Protein AF-A0A3N8HDX4-F1 (afdb_monomer)

Secondary structure (DSSP, 8-state):
-HHHHHHHHHHHHHHHH-GGGTTTT-----S-SSSPPPHHHHHHHHHHTTTT-HHHHHHHHHHHHHHHHHHHHHHHHSPPP---HHHHHHTPPPTT-TT---GGG--SS------

Radius of gyration: 17.67 Å; Cα contacts (8 Å, |Δi|>4): 58; chains: 1; bounding box: 42×28×41 Å

Foldseek 3Di:
DVVVVVVVVLVCCCVPVNLVRCLVVCQAADQQQQAFDDLVRLLVVLLVVCPVPVVCCVVCVVVSVVVSVVSVVCSVPDDRDDDPPVVCVVDPDDPPPPSDDHRVPHDPDRPPDPD

Solvent-accessible surface area (backbone atoms only — not comparable to full-atom values): 7277 Å² total; per-residue (Å²): 110,66,69,60,51,51,55,49,50,53,51,50,39,36,75,78,66,30,51,84,73,45,44,86,78,62,68,74,45,77,77,44,71,93,43,70,70,53,65,72,58,56,51,50,54,65,56,51,80,40,64,97,34,69,67,59,46,60,74,43,40,67,59,53,50,56,50,43,53,54,51,48,48,48,54,71,71,54,79,76,78,74,76,57,68,71,54,50,67,75,61,68,76,64,95,78,51,86,53,73,80,44,45,88,73,39,60,100,59,82,84,84,70,88,128

Structure (mmCIF, N/CA/C/O backbone):
data_AF-A0A3N8HDX4-F1
#
_entry.id   AF-A0A3N8HDX4-F1
#
loop_
_atom_site.group_PDB
_atom_site.id
_atom_site.type_symbol
_atom_site.label_atom_id
_atom_site.label_alt_id
_atom_site.label_comp_id
_atom_site.label_asym_id
_atom_site.label_entity_id
_atom_site.label_seq_id
_atom_site.pdbx_PDB_ins_code
_atom_site.Cartn_x
_atom_site.Cartn_y
_atom_site.Cartn_z
_atom_site.occupancy
_atom_site.B_iso_or_equiv
_atom_site.auth_seq_id
_atom_site.auth_comp_id
_atom_site.auth_asym_id
_atom_site.auth_atom_id
_atom_site.pdbx_PDB_model_num
ATOM 1 N N . MET A 1 1 ? -6.550 2.592 -20.634 1.00 72.00 1 MET A N 1
ATOM 2 C CA . MET A 1 1 ? -7.871 3.087 -20.182 1.00 72.00 1 MET A CA 1
ATOM 3 C C . MET A 1 1 ? -8.568 2.080 -19.283 1.00 72.00 1 MET A C 1
ATOM 5 O O . MET A 1 1 ? -9.113 2.492 -18.269 1.00 72.00 1 MET A O 1
ATOM 9 N N . ASP A 1 2 ? -8.508 0.785 -19.591 1.00 88.81 2 ASP A N 1
ATOM 10 C CA . ASP A 1 2 ? -9.267 -0.223 -18.835 1.00 88.81 2 ASP A CA 1
ATOM 11 C C . ASP A 1 2 ? -8.755 -0.425 -17.409 1.00 88.81 2 ASP A C 1
ATOM 13 O O . ASP A 1 2 ? -9.557 -0.468 -16.487 1.00 88.81 2 ASP A O 1
ATOM 17 N N . GLN A 1 3 ? -7.436 -0.420 -17.179 1.00 86.69 3 GLN A N 1
ATOM 18 C CA . GLN A 1 3 ? -6.882 -0.478 -15.818 1.00 86.69 3 GLN A CA 1
ATOM 19 C C . GLN A 1 3 ? -7.359 0.690 -14.942 1.00 86.69 3 GLN A C 1
ATOM 21 O O . GLN A 1 3 ? -7.737 0.479 -13.798 1.00 86.69 3 GLN A O 1
ATOM 26 N N . LEU A 1 4 ? -7.397 1.909 -15.491 1.00 93.12 4 LEU A N 1
ATOM 27 C CA . LEU A 1 4 ? -7.885 3.082 -14.764 1.00 93.12 4 LEU A CA 1
ATOM 28 C C . LEU A 1 4 ? -9.367 2.933 -14.399 1.00 93.12 4 LEU A C 1
ATOM 30 O O . LEU A 1 4 ? -9.745 3.229 -13.270 1.00 93.12 4 LEU A O 1
ATOM 34 N N . LYS A 1 5 ? -10.192 2.443 -15.336 1.00 94.69 5 LYS A N 1
ATOM 35 C CA . LYS A 1 5 ? -11.610 2.157 -15.081 1.00 94.69 5 LYS A CA 1
ATOM 36 C C . LYS A 1 5 ? -11.779 1.092 -13.998 1.00 94.69 5 LYS A C 1
ATOM 38 O O . LYS A 1 5 ? -12.572 1.302 -13.093 1.00 94.69 5 LYS A O 1
ATOM 43 N N . HIS A 1 6 ? -11.008 0.004 -14.047 1.00 91.44 6 HIS A N 1
ATOM 44 C CA . HIS A 1 6 ? -11.041 -1.039 -13.019 1.00 91.44 6 HIS A CA 1
ATOM 45 C C . HIS A 1 6 ? -10.612 -0.512 -11.645 1.00 91.44 6 HIS A C 1
ATOM 47 O O . HIS A 1 6 ? -11.281 -0.787 -10.655 1.00 91.44 6 HIS A O 1
ATOM 53 N N . SER A 1 7 ? -9.538 0.282 -11.567 1.00 93.00 7 SER A N 1
ATOM 54 C CA . SER A 1 7 ? -9.104 0.893 -10.304 1.00 93.00 7 SER A CA 1
ATOM 55 C C . SER A 1 7 ? -10.148 1.858 -9.744 1.00 93.00 7 SER A C 1
ATOM 57 O O . SER A 1 7 ? -10.384 1.868 -8.540 1.00 93.00 7 SER A O 1
ATOM 59 N N . TRP A 1 8 ? -10.791 2.649 -10.605 1.00 95.81 8 TRP A N 1
ATOM 60 C CA . TRP A 1 8 ? -11.880 3.525 -10.185 1.00 95.81 8 TRP A CA 1
ATOM 61 C C . TRP A 1 8 ? -13.087 2.732 -9.684 1.00 95.81 8 TRP A C 1
ATOM 63 O O . TRP A 1 8 ? -13.613 3.033 -8.617 1.00 95.81 8 TRP A O 1
ATOM 73 N N . GLU A 1 9 ? -13.488 1.693 -10.414 1.00 96.56 9 GLU A N 1
ATO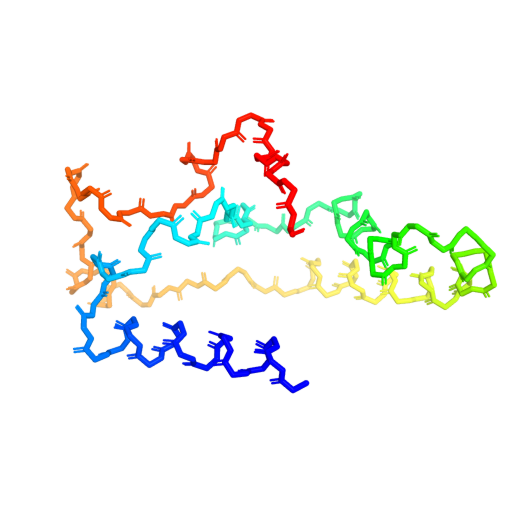M 74 C CA . GLU A 1 9 ? -14.623 0.853 -10.042 1.00 96.56 9 GLU A CA 1
ATOM 75 C C . GLU A 1 9 ? -14.377 0.114 -8.721 1.00 96.56 9 GLU A C 1
ATOM 77 O O . GLU A 1 9 ? -15.277 0.032 -7.891 1.00 96.56 9 GLU A O 1
ATOM 82 N N . PHE A 1 10 ? -13.143 -0.334 -8.467 1.00 95.81 10 PHE A N 1
ATOM 83 C CA . PHE A 1 10 ? -12.746 -0.874 -7.166 1.00 95.81 10 PHE A CA 1
ATOM 84 C C . PHE A 1 10 ? -12.976 0.143 -6.037 1.00 95.81 10 PHE A C 1
ATOM 86 O O . PHE A 1 10 ? -13.603 -0.186 -5.031 1.00 95.81 10 PHE A O 1
ATOM 93 N N . ILE A 1 11 ? -12.504 1.386 -6.204 1.00 96.56 11 ILE A N 1
ATOM 94 C CA . ILE A 1 11 ? -12.659 2.443 -5.190 1.00 96.56 11 ILE A CA 1
ATOM 95 C C . ILE A 1 11 ? -14.139 2.775 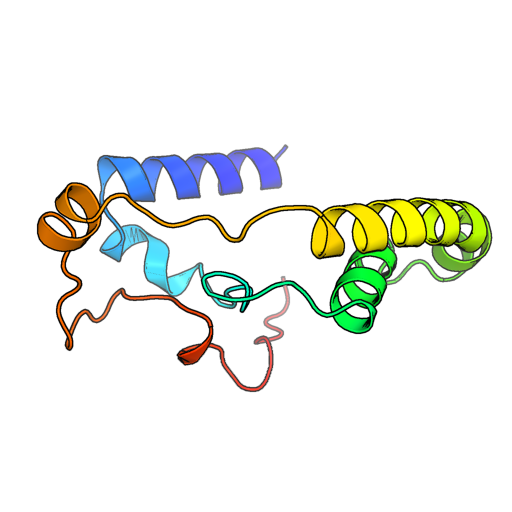-4.984 1.00 96.56 11 ILE A C 1
ATOM 97 O O . ILE A 1 11 ? -14.588 2.844 -3.842 1.00 96.56 11 ILE A O 1
ATOM 101 N N . ARG A 1 12 ? -14.905 2.951 -6.068 1.00 97.62 12 ARG A N 1
ATOM 102 C CA . ARG A 1 12 ? -16.342 3.247 -6.005 1.00 97.62 12 ARG A CA 1
ATOM 103 C C . ARG A 1 12 ? -17.086 2.165 -5.223 1.00 97.62 12 ARG A C 1
ATOM 105 O O . ARG A 1 12 ? -17.769 2.490 -4.259 1.00 97.62 12 ARG A O 1
ATOM 112 N N . ARG A 1 13 ? -16.907 0.888 -5.582 1.00 98.00 13 ARG A N 1
ATOM 113 C CA . ARG A 1 13 ? -17.547 -0.250 -4.899 1.00 98.00 13 ARG A CA 1
ATOM 114 C C . ARG A 1 13 ? -17.134 -0.340 -3.434 1.00 98.00 13 ARG A C 1
ATOM 116 O O . ARG A 1 13 ? -17.989 -0.511 -2.577 1.00 98.00 13 ARG A O 1
ATOM 123 N N . TYR A 1 14 ? -15.856 -0.135 -3.118 1.00 96.94 14 TYR A N 1
ATOM 124 C CA . TYR A 1 14 ? -15.405 -0.098 -1.727 1.00 96.94 14 TYR A CA 1
ATOM 125 C C . TYR A 1 14 ? -16.112 0.997 -0.911 1.00 96.94 14 TYR A C 1
ATOM 127 O O . TYR A 1 14 ? -16.548 0.741 0.208 1.00 96.94 14 TYR A O 1
ATOM 135 N N . MET A 1 15 ? -16.236 2.204 -1.469 1.00 97.44 15 MET A N 1
ATOM 136 C CA . MET A 1 15 ? -16.808 3.360 -0.772 1.00 97.44 15 MET A CA 1
ATOM 137 C C . MET A 1 15 ? -18.342 3.326 -0.692 1.00 97.44 15 MET A C 1
ATOM 139 O O . MET A 1 15 ? -18.898 3.763 0.311 1.00 97.44 15 MET A O 1
ATOM 143 N N . GLU A 1 16 ? -19.021 2.836 -1.733 1.00 98.12 16 GLU A N 1
ATOM 144 C CA . GLU A 1 16 ? -20.490 2.830 -1.830 1.00 98.12 16 GLU A CA 1
ATOM 145 C C . GLU A 1 16 ? -21.121 1.512 -1.349 1.00 98.12 16 GLU A C 1
ATOM 147 O O . GLU A 1 16 ? -22.183 1.530 -0.733 1.00 98.12 16 GLU A O 1
ATOM 152 N N . GLU A 1 17 ? -20.478 0.370 -1.611 1.00 97.62 17 GLU A N 1
ATOM 153 C CA . GLU A 1 17 ? -20.994 -0.981 -1.319 1.00 97.62 17 GLU A CA 1
ATOM 154 C C . GLU A 1 17 ? -20.239 -1.663 -0.157 1.00 97.62 17 GLU A C 1
ATOM 156 O O . GLU A 1 17 ? -20.662 -2.710 0.339 1.00 97.62 17 GLU A O 1
ATOM 161 N N . GLY A 1 18 ? -19.126 -1.080 0.301 1.00 95.38 18 GLY A N 1
ATOM 162 C CA . GLY A 1 18 ? -18.316 -1.589 1.408 1.00 95.38 18 GLY A CA 1
ATOM 163 C C . GLY A 1 18 ? -17.320 -2.693 1.013 1.00 95.38 18 GLY A C 1
ATOM 164 O O . GLY A 1 18 ? -17.287 -3.152 -0.134 1.00 95.38 18 GLY A O 1
ATOM 165 N N . PRO A 1 19 ? -16.498 -3.177 1.966 1.00 94.88 19 PRO A N 1
ATOM 166 C CA . PRO A 1 19 ? -15.400 -4.111 1.696 1.00 94.88 19 PRO A CA 1
ATOM 167 C C . PRO A 1 19 ? -15.871 -5.481 1.193 1.00 94.88 19 PRO A C 1
ATOM 169 O O . PRO A 1 19 ? -15.168 -6.122 0.412 1.00 94.88 19 PRO A O 1
ATOM 172 N N . ALA A 1 20 ? -17.078 -5.916 1.568 1.00 95.69 20 ALA A N 1
ATOM 173 C CA . ALA A 1 20 ? -17.657 -7.187 1.128 1.00 95.69 20 ALA A CA 1
ATOM 174 C C . ALA A 1 20 ? -17.760 -7.304 -0.405 1.00 95.69 20 ALA A C 1
ATOM 176 O O . ALA A 1 20 ? -17.710 -8.409 -0.947 1.00 95.69 20 ALA A O 1
ATOM 177 N N . SER A 1 21 ? -17.866 -6.171 -1.106 1.00 96.25 21 SER A N 1
ATOM 178 C CA . SER A 1 21 ? -17.954 -6.122 -2.565 1.00 96.25 21 SER A CA 1
ATOM 179 C C . SER A 1 21 ? -16.615 -6.411 -3.266 1.00 96.25 21 SER A C 1
ATOM 181 O O . SER A 1 21 ? -16.618 -6.955 -4.370 1.00 96.25 21 SER A O 1
ATOM 183 N N . VAL A 1 22 ? -15.477 -6.103 -2.632 1.00 94.88 22 VAL A N 1
ATOM 184 C CA . VAL A 1 22 ? -14.153 -6.068 -3.292 1.00 94.88 22 VAL A CA 1
ATOM 185 C C . VAL A 1 22 ? -13.047 -6.835 -2.563 1.00 94.88 22 VAL A C 1
ATOM 187 O O . VAL A 1 22 ? -11.945 -6.970 -3.084 1.00 94.88 22 VAL A O 1
ATOM 190 N N . TYR A 1 23 ? -13.293 -7.378 -1.367 1.00 92.12 23 TYR A N 1
ATOM 191 C CA . TYR A 1 23 ? -12.252 -8.033 -0.554 1.00 92.12 23 TYR A CA 1
ATOM 192 C C . TYR A 1 23 ? -11.543 -9.213 -1.250 1.00 92.12 23 TYR A C 1
ATOM 194 O O . TYR A 1 23 ? -10.444 -9.602 -0.846 1.00 92.12 23 TYR A O 1
ATOM 202 N N . ARG A 1 24 ? -12.164 -9.812 -2.274 1.00 89.75 24 ARG A N 1
ATOM 203 C CA . ARG A 1 24 ? -11.572 -10.885 -3.093 1.00 89.75 24 ARG A CA 1
ATOM 204 C C . ARG A 1 24 ? -10.579 -10.369 -4.129 1.00 89.75 24 ARG A C 1
ATOM 206 O O . ARG A 1 24 ? -9.700 -11.122 -4.521 1.00 89.75 24 ARG A O 1
ATOM 213 N N . ASP A 1 25 ? -10.680 -9.099 -4.504 1.00 89.94 25 ASP A N 1
ATOM 214 C CA . ASP A 1 25 ? -9.801 -8.464 -5.488 1.00 89.94 25 ASP A CA 1
ATOM 215 C C . ASP A 1 25 ? -8.466 -8.021 -4.850 1.00 89.94 25 ASP A C 1
ATOM 217 O O . ASP A 1 25 ? -7.497 -7.711 -5.544 1.00 89.94 25 ASP A O 1
ATOM 221 N N . VAL A 1 26 ? -8.387 -8.017 -3.511 1.00 90.56 26 VAL A N 1
ATOM 222 C CA . VAL A 1 26 ? -7.184 -7.672 -2.740 1.00 90.56 26 VAL A CA 1
ATOM 223 C C . VAL A 1 26 ? -6.418 -8.939 -2.363 1.00 90.56 26 VAL A C 1
ATOM 225 O O . VAL A 1 26 ? -6.656 -9.548 -1.320 1.00 90.56 26 VAL A O 1
ATOM 228 N N . TYR A 1 27 ? -5.468 -9.322 -3.215 1.00 87.81 27 TYR A N 1
ATOM 229 C CA . TYR A 1 27 ? -4.639 -10.519 -3.018 1.00 87.81 27 TYR A CA 1
ATOM 230 C C . TYR A 1 27 ? -3.406 -10.295 -2.141 1.00 87.81 27 TYR A C 1
ATOM 232 O O . TYR A 1 27 ? -2.864 -11.248 -1.583 1.00 87.81 27 TYR A O 1
ATOM 240 N N . TRP A 1 28 ? -2.915 -9.058 -2.070 1.00 89.69 28 TRP A N 1
ATOM 241 C CA . TRP A 1 28 ? -1.661 -8.740 -1.398 1.00 89.69 28 TRP A CA 1
ATOM 242 C C . TRP A 1 28 ? -1.695 -7.342 -0.787 1.00 89.69 28 TRP A C 1
ATOM 244 O O . TRP A 1 28 ? -1.914 -6.354 -1.487 1.00 89.69 28 TRP A O 1
ATOM 254 N N . CYS A 1 29 ? -1.391 -7.257 0.504 1.00 91.38 29 CYS A N 1
ATOM 255 C CA . CYS A 1 29 ? -1.233 -6.014 1.246 1.00 91.38 29 CYS A CA 1
ATOM 256 C C . CYS A 1 2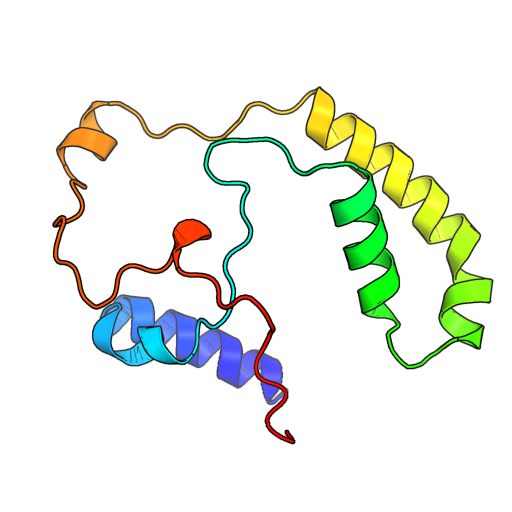9 ? 0.243 -5.778 1.582 1.00 91.38 29 CYS A C 1
ATOM 258 O O . CYS A 1 29 ? 0.953 -6.669 2.052 1.00 91.38 29 CYS A O 1
ATOM 260 N N . HIS A 1 30 ? 0.737 -4.558 1.374 1.00 89.06 30 HIS A N 1
ATOM 261 C CA . HIS A 1 30 ? 2.093 -4.222 1.797 1.00 89.06 30 HIS A CA 1
ATOM 262 C C . HIS A 1 30 ? 2.193 -4.168 3.321 1.00 89.06 30 HIS A C 1
ATOM 264 O O . HIS A 1 30 ? 1.416 -3.490 3.989 1.00 89.06 30 HIS A O 1
ATOM 270 N N . ASP A 1 31 ? 3.209 -4.830 3.865 1.00 90.44 31 ASP A N 1
ATOM 271 C CA . ASP A 1 31 ? 3.437 -4.883 5.306 1.00 90.44 31 ASP A CA 1
ATOM 272 C C . ASP A 1 31 ? 4.217 -3.659 5.813 1.00 90.44 31 ASP A C 1
ATOM 274 O O . ASP A 1 31 ? 5.416 -3.726 6.129 1.00 90.44 31 ASP A O 1
ATOM 278 N N . ILE A 1 32 ? 3.526 -2.517 5.764 1.00 92.19 32 ILE A N 1
ATOM 279 C CA . ILE A 1 32 ? 4.048 -1.177 6.065 1.00 92.19 32 ILE A CA 1
ATOM 280 C C . ILE A 1 32 ? 3.145 -0.364 7.005 1.00 92.19 32 ILE A C 1
ATOM 282 O O . ILE A 1 32 ? 3.449 0.796 7.269 1.00 92.19 32 ILE A O 1
ATOM 286 N N . ALA A 1 33 ? 2.043 -0.942 7.494 1.00 90.56 33 ALA A N 1
ATOM 287 C CA . ALA A 1 33 ? 1.103 -0.236 8.366 1.00 90.56 33 ALA A CA 1
ATOM 288 C C . ALA A 1 33 ? 1.785 0.227 9.666 1.00 90.56 33 ALA A C 1
ATOM 290 O O . ALA A 1 33 ? 1.705 1.391 10.034 1.00 90.56 33 ALA A O 1
ATOM 291 N N . GLU A 1 34 ? 2.549 -0.666 10.297 1.00 92.12 34 GLU A N 1
ATOM 292 C CA . GLU A 1 34 ? 3.180 -0.421 11.603 1.00 92.12 34 GLU A CA 1
ATOM 293 C C . GLU A 1 34 ? 4.706 -0.308 11.523 1.00 92.12 34 GLU A C 1
ATOM 295 O O . GLU A 1 34 ? 5.409 -0.242 12.532 1.00 92.12 34 GLU A O 1
ATOM 300 N N . ARG A 1 35 ? 5.267 -0.333 10.311 1.00 92.38 35 ARG A N 1
ATOM 301 C CA . ARG A 1 35 ? 6.717 -0.342 10.123 1.00 92.38 35 ARG A CA 1
ATOM 302 C C . ARG A 1 35 ? 7.140 0.238 8.790 1.00 92.38 35 ARG A C 1
ATOM 304 O O . ARG A 1 35 ? 6.409 0.248 7.809 1.00 92.38 35 ARG A O 1
ATOM 311 N N . ARG A 1 36 ? 8.400 0.655 8.737 1.00 92.94 36 ARG A N 1
ATOM 312 C CA . ARG A 1 36 ? 9.018 1.168 7.514 1.00 92.94 36 ARG A CA 1
ATOM 313 C C . ARG A 1 36 ? 9.321 0.039 6.537 1.00 92.94 36 ARG A C 1
ATOM 315 O O . ARG A 1 36 ? 9.756 -1.048 6.926 1.00 92.94 36 ARG A O 1
ATOM 322 N N . GLU A 1 37 ? 9.164 0.334 5.254 1.00 93.06 37 GLU A N 1
ATOM 323 C CA . GLU A 1 37 ? 9.590 -0.560 4.187 1.00 93.06 37 GLU A CA 1
ATOM 324 C C . GLU A 1 37 ? 11.103 -0.833 4.275 1.00 93.06 37 GLU A C 1
ATOM 326 O O . GLU A 1 37 ? 11.922 0.072 4.460 1.00 93.06 37 GLU A O 1
ATOM 331 N N . LYS A 1 38 ? 11.503 -2.098 4.106 1.00 92.38 38 LYS A N 1
ATOM 332 C CA . LYS A 1 38 ? 12.921 -2.467 4.004 1.00 92.38 38 LYS A CA 1
ATOM 333 C C . LYS A 1 38 ? 13.482 -2.004 2.659 1.00 92.38 38 LYS A C 1
ATOM 335 O O . LYS A 1 38 ? 12.886 -2.263 1.620 1.00 92.38 38 LYS A O 1
ATOM 340 N N . TYR A 1 39 ? 14.702 -1.467 2.652 1.00 92.50 39 TYR A N 1
ATOM 341 C CA . TYR A 1 39 ? 15.351 -0.973 1.428 1.00 92.50 39 TYR A CA 1
ATOM 342 C C . TYR A 1 39 ? 15.337 -1.975 0.257 1.00 92.50 39 TYR A C 1
ATOM 344 O O . TYR A 1 39 ? 14.988 -1.617 -0.863 1.00 92.50 39 TYR A O 1
ATOM 352 N N . LYS A 1 40 ? 15.648 -3.255 0.518 1.00 91.31 40 LYS A N 1
ATOM 353 C CA . LYS A 1 40 ? 15.637 -4.314 -0.512 1.00 91.31 40 LYS A CA 1
ATOM 354 C C . LYS A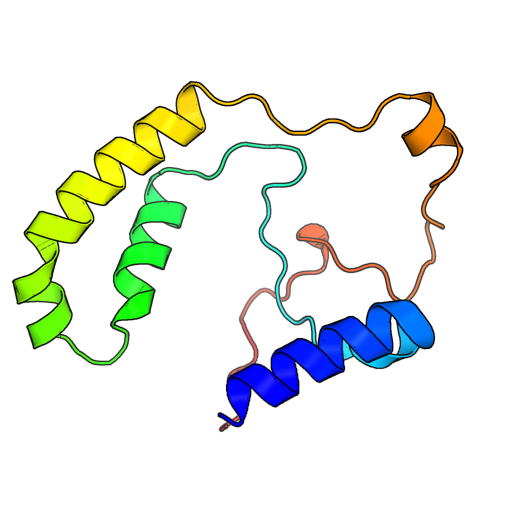 1 40 ? 14.251 -4.536 -1.129 1.00 91.31 40 LYS A C 1
ATOM 356 O O . LYS A 1 40 ? 14.159 -4.860 -2.307 1.00 91.31 40 LYS A O 1
ATOM 361 N N . VAL A 1 41 ? 13.194 -4.378 -0.333 1.00 90.06 41 VAL A N 1
ATOM 362 C CA . VAL A 1 41 ? 11.803 -4.533 -0.778 1.00 90.06 41 VAL A CA 1
ATOM 363 C C . VAL A 1 41 ? 11.436 -3.381 -1.713 1.00 90.06 41 VAL A C 1
ATOM 365 O O . VAL A 1 41 ? 11.014 -3.636 -2.837 1.00 90.06 41 VAL A O 1
ATOM 368 N N . GLY A 1 42 ? 11.725 -2.140 -1.310 1.00 89.75 42 GLY A N 1
ATOM 369 C CA . GLY A 1 42 ? 11.529 -0.964 -2.161 1.00 89.75 42 GLY A CA 1
ATOM 370 C C . GLY A 1 42 ? 12.317 -1.035 -3.4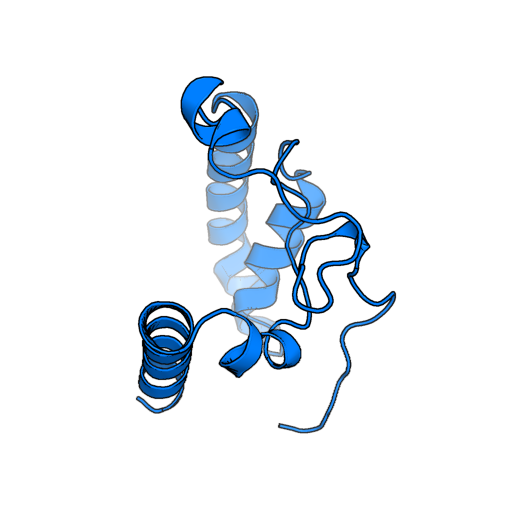66 1.00 89.75 42 GLY A C 1
ATOM 371 O O . GLY A 1 42 ? 11.771 -0.763 -4.533 1.00 89.75 42 GLY A O 1
ATOM 372 N N . LEU A 1 43 ? 13.582 -1.473 -3.401 1.00 89.94 43 LEU A N 1
ATOM 373 C CA . LEU A 1 43 ? 14.413 -1.693 -4.587 1.00 89.94 43 LEU A CA 1
ATOM 374 C C . LEU A 1 43 ? 13.762 -2.695 -5.542 1.00 89.94 43 LEU A C 1
ATOM 376 O O . LEU A 1 43 ? 13.640 -2.416 -6.730 1.00 89.94 43 LEU A O 1
ATOM 380 N N . ARG A 1 44 ? 13.277 -3.828 -5.024 1.00 88.12 44 ARG A N 1
ATOM 381 C CA . ARG A 1 44 ? 12.596 -4.836 -5.840 1.00 88.12 44 ARG A CA 1
ATOM 382 C C . ARG A 1 44 ? 11.365 -4.260 -6.548 1.00 88.12 44 ARG A C 1
ATOM 384 O O . ARG A 1 44 ? 11.199 -4.517 -7.736 1.00 88.12 44 ARG A O 1
ATOM 391 N N . TYR A 1 45 ? 10.549 -3.455 -5.864 1.00 85.81 45 TYR A N 1
ATOM 392 C CA . TYR A 1 45 ? 9.375 -2.813 -6.470 1.00 85.81 45 TYR A CA 1
ATOM 393 C C . TYR A 1 45 ? 9.728 -1.817 -7.574 1.00 85.81 45 TYR A C 1
ATOM 395 O O . TYR A 1 45 ? 9.073 -1.821 -8.611 1.00 85.81 45 TYR A O 1
ATOM 403 N N . MET A 1 46 ? 10.795 -1.030 -7.416 1.00 86.19 46 MET A N 1
ATOM 404 C CA . MET A 1 46 ? 11.237 -0.121 -8.482 1.00 86.19 46 MET A CA 1
ATOM 405 C C . MET A 1 46 ? 11.633 -0.878 -9.756 1.00 86.19 46 MET A C 1
ATOM 407 O O . MET A 1 46 ? 11.280 -0.457 -10.854 1.00 86.19 46 MET A O 1
ATOM 411 N N . PHE A 1 47 ? 12.295 -2.030 -9.623 1.00 84.06 47 PHE A N 1
ATOM 412 C CA . PHE A 1 47 ? 12.643 -2.869 -10.774 1.00 84.06 47 PHE A CA 1
ATOM 413 C C . PHE A 1 47 ? 11.447 -3.653 -11.342 1.00 84.06 47 PHE A C 1
ATOM 415 O O . PHE A 1 47 ? 11.441 -3.964 -12.537 1.00 84.06 47 PHE A O 1
ATOM 422 N N . PHE A 1 48 ? 10.420 -3.944 -10.533 1.00 83.38 48 PHE A N 1
ATOM 423 C CA . PHE A 1 48 ? 9.177 -4.566 -11.004 1.00 83.38 48 PHE A CA 1
ATOM 424 C C . PHE A 1 48 ? 8.407 -3.691 -12.000 1.00 83.38 48 PHE A C 1
ATOM 426 O O . PHE A 1 48 ? 7.744 -4.247 -12.870 1.00 83.38 48 PHE A O 1
ATOM 433 N N . SER A 1 49 ? 8.545 -2.363 -11.953 1.00 80.06 49 SER A N 1
ATOM 434 C CA . SER A 1 49 ? 7.915 -1.451 -12.925 1.00 80.06 49 SER A CA 1
ATOM 435 C C . SER A 1 49 ? 8.292 -1.742 -14.385 1.00 80.06 49 SER A C 1
ATOM 437 O O . SER A 1 49 ? 7.575 -1.339 -15.293 1.00 80.06 49 SER A O 1
ATOM 439 N N . LEU A 1 50 ? 9.407 -2.444 -14.614 1.00 84.25 50 LEU A N 1
ATOM 440 C CA . LEU A 1 50 ? 9.877 -2.882 -15.932 1.00 84.25 50 LEU A CA 1
ATOM 441 C C . LEU A 1 50 ? 9.998 -4.412 -16.014 1.00 84.25 50 LEU A C 1
ATOM 443 O O . LEU A 1 50 ? 10.859 -4.939 -16.721 1.00 84.25 50 LEU A O 1
ATOM 447 N N . ASN A 1 51 ? 9.189 -5.149 -15.247 1.00 83.44 51 ASN A N 1
ATOM 448 C CA . ASN A 1 51 ? 9.184 -6.607 -15.304 1.00 83.44 51 ASN A CA 1
ATOM 449 C C . ASN A 1 51 ? 8.936 -7.087 -16.749 1.00 83.44 51 ASN A C 1
ATOM 451 O O . ASN A 1 51 ? 8.109 -6.526 -17.464 1.00 83.44 51 ASN A O 1
ATOM 455 N N . GLY A 1 52 ? 9.708 -8.078 -17.202 1.00 86.19 52 GLY A N 1
ATOM 456 C CA . GLY A 1 52 ? 9.675 -8.552 -18.591 1.00 86.19 52 GLY A CA 1
ATOM 457 C C . GLY A 1 52 ? 10.451 -7.694 -19.603 1.00 86.19 52 GLY A C 1
ATOM 458 O O . GLY A 1 52 ? 10.534 -8.079 -20.765 1.00 86.19 52 GLY A O 1
ATOM 459 N N . GLN A 1 53 ? 11.067 -6.574 -19.193 1.00 90.88 53 GLN A N 1
ATOM 460 C CA . GLN A 1 53 ? 11.817 -5.666 -20.076 1.00 90.88 53 GLN A CA 1
ATOM 461 C C . GLN A 1 53 ? 13.289 -5.509 -19.635 1.00 90.88 53 GLN A C 1
ATOM 463 O O . GLN A 1 53 ? 13.678 -4.460 -19.112 1.00 90.88 53 GLN A O 1
ATOM 468 N N . PRO A 1 54 ? 14.153 -6.521 -19.854 1.00 88.94 54 PRO A N 1
ATOM 469 C CA . PRO A 1 54 ? 15.515 -6.542 -19.307 1.00 88.94 54 PRO A CA 1
ATOM 470 C C . PRO A 1 54 ? 16.407 -5.409 -19.835 1.00 88.94 54 PRO A C 1
ATOM 472 O O . PRO A 1 54 ? 17.185 -4.832 -19.079 1.00 88.94 54 PRO A O 1
ATOM 475 N N . ILE A 1 55 ? 16.268 -5.032 -21.112 1.00 93.38 55 ILE A N 1
ATOM 476 C CA . ILE A 1 55 ? 17.026 -3.911 -21.696 1.00 93.38 55 ILE A CA 1
ATOM 477 C C . ILE A 1 55 ? 16.618 -2.592 -21.030 1.00 93.38 55 ILE A C 1
ATOM 479 O O . ILE A 1 55 ? 17.480 -1.809 -20.635 1.00 93.38 55 ILE A O 1
ATOM 483 N N . GLY A 1 56 ? 15.313 -2.372 -20.843 1.00 90.94 56 GLY A N 1
ATOM 484 C CA . GLY A 1 56 ? 14.793 -1.196 -20.145 1.00 90.94 56 GLY A CA 1
ATOM 485 C C . GLY A 1 56 ? 15.290 -1.119 -18.701 1.00 90.94 56 GLY A C 1
ATOM 486 O O . GLY A 1 56 ? 15.724 -0.058 -18.260 1.00 90.94 56 GLY A O 1
ATOM 487 N N . GLN A 1 57 ? 15.313 -2.253 -17.991 1.00 90.31 57 GLN A N 1
ATOM 488 C CA . GLN A 1 57 ? 15.861 -2.339 -16.634 1.00 90.31 57 GLN A CA 1
ATOM 489 C C . GLN A 1 57 ? 17.342 -1.957 -16.569 1.00 90.31 57 GLN A C 1
ATOM 491 O O . GLN A 1 57 ? 17.734 -1.253 -15.642 1.00 90.31 57 GLN A O 1
ATOM 496 N N . ILE A 1 58 ? 18.160 -2.380 -17.539 1.00 91.44 58 ILE A N 1
ATOM 497 C CA . ILE A 1 58 ? 19.586 -2.023 -17.592 1.00 91.44 58 ILE A CA 1
ATOM 498 C C . ILE A 1 58 ? 19.749 -0.529 -17.883 1.00 91.44 58 ILE A C 1
ATOM 500 O O . ILE A 1 58 ? 20.432 0.165 -17.128 1.00 91.44 58 ILE A O 1
ATOM 504 N N . LEU A 1 59 ? 19.091 -0.024 -18.931 1.00 95.12 59 LEU A N 1
ATOM 505 C CA . LEU A 1 59 ? 19.197 1.376 -19.352 1.00 95.12 59 LEU A CA 1
ATOM 506 C C . LEU A 1 59 ? 18.735 2.352 -18.261 1.00 95.12 59 LEU A C 1
ATOM 508 O O . LEU A 1 59 ? 19.366 3.386 -18.055 1.00 95.12 59 LEU A O 1
ATOM 512 N N . LEU A 1 60 ? 17.665 2.016 -17.535 1.00 93.31 60 LEU A N 1
ATOM 513 C CA . LEU A 1 60 ? 17.115 2.855 -16.466 1.00 93.31 60 LEU A CA 1
ATOM 514 C C . LEU A 1 60 ? 17.684 2.539 -15.078 1.00 93.31 60 LEU A C 1
ATOM 516 O O . LEU A 1 60 ? 17.351 3.231 -14.115 1.00 93.31 60 LEU A O 1
ATOM 520 N N . SER A 1 61 ? 18.584 1.560 -14.955 1.00 91.56 61 SER A N 1
ATOM 521 C CA . SER A 1 61 ? 19.196 1.211 -13.669 1.00 91.56 61 SER A CA 1
ATOM 522 C C . SER A 1 61 ? 19.887 2.387 -12.958 1.00 91.56 61 SER A C 1
ATOM 524 O O . SER A 1 61 ? 19.713 2.484 -11.740 1.00 91.56 61 SER A O 1
ATOM 526 N N . PRO A 1 62 ? 20.574 3.339 -13.636 1.00 93.69 62 PRO A N 1
ATOM 527 C CA . PRO A 1 62 ? 21.155 4.491 -12.945 1.00 93.69 62 PRO A CA 1
ATOM 528 C C . PRO A 1 62 ? 20.078 5.420 -12.369 1.00 93.69 62 PRO A C 1
ATOM 530 O O . PRO A 1 62 ? 20.227 5.940 -11.264 1.00 93.69 62 PRO A O 1
ATOM 533 N N . VAL A 1 63 ? 18.959 5.585 -13.083 1.00 93.56 63 VAL A N 1
ATOM 534 C CA . VAL A 1 63 ? 17.816 6.392 -12.629 1.00 93.56 63 VAL A CA 1
ATOM 535 C C . VAL A 1 63 ? 17.161 5.740 -11.413 1.00 93.56 63 VAL A C 1
ATOM 537 O O . VAL A 1 63 ? 16.935 6.405 -10.402 1.00 93.56 63 VAL A O 1
ATOM 540 N N . PHE A 1 64 ? 16.914 4.428 -11.468 1.00 91.88 64 PHE A N 1
ATOM 541 C CA . PHE A 1 64 ? 16.371 3.681 -10.333 1.00 91.88 64 PHE A CA 1
ATOM 542 C C . PHE A 1 64 ? 17.304 3.672 -9.126 1.00 91.88 64 PHE A C 1
ATOM 544 O O . PHE A 1 64 ? 16.817 3.700 -7.999 1.00 91.88 64 PHE A O 1
ATOM 551 N N . PHE A 1 65 ? 18.621 3.693 -9.333 1.00 91.81 65 PHE A N 1
ATOM 552 C CA . PHE A 1 65 ? 19.582 3.826 -8.244 1.00 91.81 65 PHE A CA 1
ATOM 553 C C . PHE A 1 65 ? 19.481 5.192 -7.549 1.00 91.81 65 PHE A C 1
ATOM 555 O O . PHE A 1 65 ? 19.393 5.260 -6.327 1.00 91.81 65 PHE A O 1
ATOM 562 N N . VAL A 1 66 ? 19.417 6.298 -8.297 1.00 95.31 66 VAL A N 1
ATOM 563 C CA . VAL A 1 66 ? 19.231 7.627 -7.683 1.00 95.31 66 VAL A CA 1
ATOM 564 C C . VAL A 1 66 ? 17.881 7.708 -6.957 1.00 95.31 66 VAL A C 1
ATOM 566 O O . VAL A 1 66 ? 17.815 8.162 -5.812 1.00 95.31 66 VAL A O 1
ATOM 569 N N . ALA A 1 67 ? 16.811 7.197 -7.574 1.00 94.56 67 ALA A N 1
ATOM 570 C CA . ALA A 1 67 ? 15.493 7.126 -6.948 1.00 94.56 67 ALA A CA 1
ATOM 571 C C . ALA A 1 67 ? 15.495 6.261 -5.673 1.00 94.56 67 ALA A C 1
ATOM 573 O O . ALA A 1 67 ? 14.829 6.606 -4.691 1.00 94.56 67 ALA A O 1
ATOM 574 N N . SER A 1 68 ? 16.279 5.176 -5.640 1.00 94.75 68 SER A N 1
ATOM 575 C CA . SER A 1 68 ? 16.371 4.305 -4.469 1.00 94.75 68 SER A CA 1
ATOM 576 C C . SER A 1 68 ? 17.018 4.996 -3.279 1.00 94.75 68 SER A C 1
ATOM 578 O O . SER A 1 68 ? 16.564 4.789 -2.154 1.00 94.75 68 SER A O 1
ATOM 580 N N . LEU A 1 69 ? 18.008 5.864 -3.504 1.00 95.81 69 LEU A N 1
ATOM 581 C CA . LEU A 1 69 ? 18.593 6.691 -2.446 1.00 95.81 69 LEU A CA 1
ATOM 582 C C . LEU A 1 69 ? 17.565 7.670 -1.864 1.00 95.81 69 LEU A C 1
ATOM 584 O O . LEU A 1 69 ? 17.451 7.783 -0.643 1.00 95.81 69 LEU A O 1
ATOM 588 N N . GLY A 1 70 ? 16.764 8.317 -2.718 1.00 95.81 70 GLY A N 1
ATOM 589 C CA . GLY A 1 70 ? 15.676 9.197 -2.279 1.00 95.81 70 GLY A CA 1
ATOM 590 C C . GLY A 1 70 ? 14.618 8.453 -1.458 1.00 95.81 70 GLY A C 1
ATOM 591 O O . GLY A 1 70 ? 14.244 8.892 -0.370 1.00 95.81 70 GLY A O 1
ATOM 592 N N . ARG A 1 71 ? 14.191 7.274 -1.924 1.00 94.75 71 ARG A N 1
ATOM 593 C CA . ARG A 1 71 ? 13.255 6.411 -1.189 1.00 94.75 71 ARG A CA 1
ATOM 594 C C . ARG A 1 71 ? 13.836 5.940 0.144 1.00 94.75 71 ARG A C 1
ATOM 596 O O . ARG A 1 71 ? 13.137 5.972 1.152 1.00 94.75 71 ARG A O 1
ATOM 603 N N . TRP A 1 72 ? 15.105 5.532 0.168 1.00 95.19 72 TRP A N 1
ATOM 604 C CA . TRP A 1 72 ? 15.808 5.151 1.396 1.00 95.19 72 TRP A CA 1
ATOM 605 C C . TRP A 1 72 ? 15.827 6.293 2.412 1.00 95.19 72 TRP A C 1
ATOM 607 O O . TRP A 1 72 ? 15.519 6.080 3.587 1.00 95.19 72 TRP A O 1
ATOM 617 N N . PHE A 1 73 ? 16.142 7.504 1.951 1.00 96.81 73 PHE A N 1
ATOM 618 C CA . PHE A 1 73 ? 16.137 8.695 2.785 1.00 96.81 73 PHE A CA 1
ATOM 619 C C . PHE A 1 73 ? 14.739 8.972 3.350 1.00 96.81 73 PHE A C 1
ATOM 621 O O . PHE A 1 73 ? 14.599 9.104 4.565 1.00 96.81 73 PHE A O 1
ATOM 628 N N . ALA A 1 74 ? 13.703 8.964 2.502 1.00 94.88 74 ALA A N 1
ATOM 629 C CA . ALA A 1 74 ? 12.314 9.167 2.915 1.00 94.88 74 ALA A CA 1
ATOM 630 C C . ALA A 1 74 ? 11.864 8.130 3.956 1.00 94.88 74 ALA A C 1
ATOM 632 O O . ALA A 1 74 ? 11.367 8.491 5.017 1.00 94.88 74 ALA A O 1
ATOM 633 N N . MET A 1 75 ? 12.124 6.839 3.725 1.00 94.06 75 MET A N 1
ATOM 634 C CA . MET A 1 75 ? 11.766 5.792 4.690 1.00 94.06 75 MET A CA 1
ATOM 635 C C . MET A 1 75 ? 12.467 5.972 6.044 1.00 94.06 75 MET A C 1
ATOM 637 O O . MET A 1 75 ? 11.920 5.570 7.068 1.00 94.06 75 MET A O 1
ATOM 641 N N . ARG A 1 76 ? 13.665 6.570 6.087 1.00 93.88 76 ARG A N 1
ATOM 642 C CA . ARG A 1 76 ? 14.412 6.785 7.336 1.00 93.88 76 ARG A CA 1
ATOM 643 C C . ARG A 1 76 ? 13.952 8.023 8.107 1.00 93.88 76 ARG A C 1
ATOM 645 O O . ARG A 1 76 ? 13.999 8.010 9.340 1.00 93.88 76 ARG A O 1
ATOM 652 N N . THR A 1 77 ? 13.532 9.072 7.407 1.00 96.44 77 THR A N 1
ATOM 653 C CA . THR A 1 77 ? 13.174 10.366 8.007 1.00 96.44 77 THR A CA 1
ATOM 654 C C . THR A 1 77 ? 11.678 10.511 8.273 1.00 96.44 77 THR A C 1
ATOM 656 O O . THR A 1 77 ? 11.300 11.167 9.242 1.00 96.44 77 THR A O 1
ATOM 659 N N . SER A 1 78 ? 10.819 9.859 7.488 1.00 94.75 78 SER A N 1
ATOM 660 C CA . SER A 1 78 ? 9.369 9.914 7.668 1.00 94.75 78 SER A CA 1
ATOM 661 C C . SER A 1 78 ? 8.903 9.145 8.907 1.00 94.75 78 SER A C 1
ATOM 663 O O . SER A 1 78 ? 9.452 8.101 9.282 1.00 94.75 78 SER A O 1
ATOM 665 N N . LYS A 1 79 ? 7.859 9.671 9.553 1.00 94.06 79 LYS A N 1
ATOM 666 C CA . LYS A 1 79 ? 7.141 8.987 10.633 1.00 94.06 79 LYS A CA 1
ATOM 667 C C . LYS A 1 79 ? 6.242 7.894 10.051 1.00 94.06 79 LYS A C 1
ATOM 669 O O . LYS A 1 79 ? 5.812 7.995 8.905 1.00 94.06 79 LYS A O 1
ATOM 674 N N . ILE A 1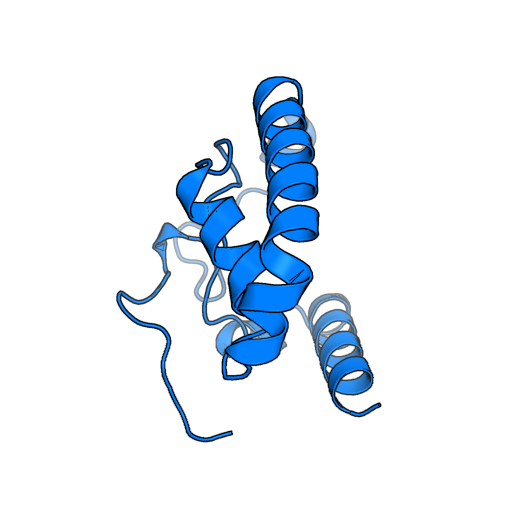 80 ? 5.974 6.867 10.850 1.00 94.75 80 ILE A N 1
ATOM 675 C CA . ILE A 1 80 ? 4.926 5.888 10.546 1.00 94.75 80 ILE A CA 1
ATOM 676 C C . ILE A 1 80 ? 3.582 6.593 10.788 1.00 94.75 80 ILE A C 1
ATOM 678 O O . ILE A 1 80 ? 3.470 7.291 11.802 1.00 94.75 80 ILE A O 1
ATOM 682 N N . PRO A 1 81 ? 2.611 6.505 9.862 1.00 92.06 81 PRO A N 1
ATOM 683 C CA . PRO A 1 81 ? 1.295 7.090 10.075 1.00 92.06 81 PRO A CA 1
ATOM 684 C C . PRO A 1 81 ? 0.610 6.372 11.240 1.00 92.06 81 PRO A C 1
ATOM 686 O O . PRO A 1 81 ? 0.551 5.149 11.264 1.00 92.06 81 PRO A O 1
ATOM 689 N N . VAL A 1 82 ? 0.116 7.143 12.203 1.00 94.06 82 VAL A N 1
ATOM 690 C CA . VAL A 1 82 ? -0.645 6.634 13.347 1.00 94.06 82 VAL A CA 1
ATOM 691 C C . VAL A 1 82 ? -1.942 7.420 13.402 1.00 94.06 82 VAL A C 1
ATOM 693 O O . VAL A 1 82 ? -1.922 8.648 13.258 1.00 94.06 82 VAL A O 1
ATOM 696 N N . TRP A 1 83 ? -3.059 6.716 13.559 1.00 94.38 83 TRP A N 1
ATOM 697 C CA . TRP A 1 83 ? -4.345 7.364 13.754 1.00 94.38 83 TRP A CA 1
ATOM 698 C C . TRP A 1 83 ? -4.424 7.929 15.178 1.00 94.38 83 TRP A C 1
ATOM 700 O O . TRP A 1 83 ? -3.860 7.353 16.106 1.00 94.38 83 TRP A O 1
ATO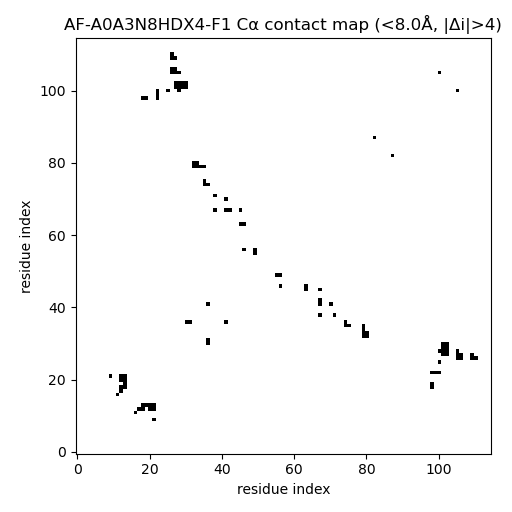M 710 N N . PRO A 1 84 ? -5.093 9.071 15.387 1.00 96.94 84 PRO A N 1
ATOM 711 C CA . PRO A 1 84 ? -5.390 9.537 16.734 1.00 96.94 84 PRO A CA 1
ATOM 712 C C . PRO A 1 84 ? -6.182 8.483 17.519 1.00 96.94 84 PRO A C 1
ATOM 714 O O . PRO A 1 84 ? -6.991 7.755 16.938 1.00 96.94 84 PRO A O 1
ATOM 717 N N . ALA A 1 85 ? -5.979 8.423 18.836 1.00 96.81 85 ALA A N 1
ATOM 718 C CA . ALA A 1 85 ? -6.576 7.396 19.694 1.00 96.81 85 ALA A CA 1
ATOM 719 C C . ALA A 1 85 ? -8.114 7.380 19.618 1.00 96.81 85 ALA A C 1
ATOM 721 O O . ALA A 1 85 ? -8.734 6.324 19.697 1.00 96.81 85 ALA A O 1
ATOM 722 N N . GLU A 1 86 ? -8.738 8.540 19.420 1.00 97.62 86 GLU A N 1
ATOM 723 C CA . GLU A 1 86 ? -10.177 8.680 19.218 1.00 97.62 86 GLU A CA 1
ATOM 724 C C . GLU A 1 86 ? -10.673 8.006 17.929 1.00 97.62 86 GLU A C 1
ATOM 726 O O . GLU A 1 86 ? -11.761 7.431 17.923 1.00 97.62 86 GLU A O 1
ATOM 731 N N . ILE A 1 87 ? -9.872 8.024 16.857 1.00 96.69 87 ILE A N 1
ATOM 732 C CA . ILE A 1 87 ? -10.194 7.356 15.591 1.00 96.69 87 ILE A CA 1
ATOM 733 C C . ILE A 1 87 ? -9.988 5.854 15.735 1.00 96.69 87 ILE A C 1
ATOM 735 O O . ILE A 1 87 ? -10.852 5.084 15.331 1.00 96.69 87 ILE A O 1
ATOM 739 N N . GLU A 1 88 ? -8.894 5.425 16.365 1.00 95.00 88 GLU A N 1
ATOM 740 C CA . GLU A 1 88 ? -8.665 4.003 16.636 1.00 95.00 88 GLU A CA 1
ATOM 741 C C . GLU A 1 88 ? -9.783 3.416 17.509 1.00 95.00 88 GLU A C 1
ATOM 743 O O . GLU A 1 88 ? -10.288 2.332 17.220 1.00 95.00 88 GLU A O 1
ATOM 748 N N . ALA A 1 89 ? -10.243 4.145 18.531 1.00 96.00 89 ALA A N 1
ATOM 749 C CA . ALA A 1 89 ? -11.363 3.730 19.374 1.00 96.00 89 ALA A CA 1
ATOM 750 C C . ALA A 1 89 ? -12.700 3.675 18.612 1.00 96.00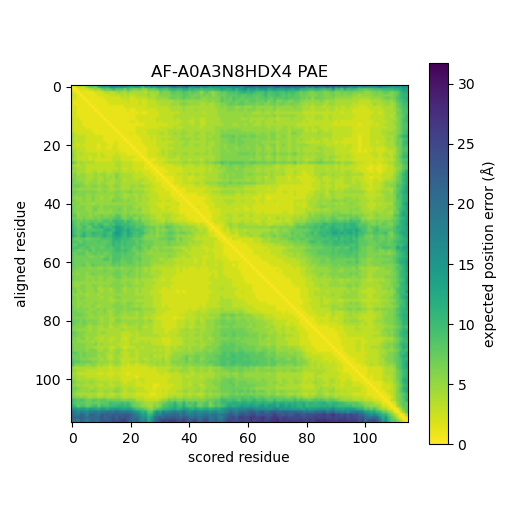 89 ALA A C 1
ATOM 752 O O . ALA A 1 89 ? -13.504 2.777 18.860 1.00 96.00 89 ALA A O 1
ATOM 753 N N . ALA A 1 90 ? -12.944 4.603 17.681 1.00 96.94 90 ALA A N 1
ATOM 754 C CA . ALA A 1 90 ? -14.152 4.608 16.853 1.00 96.94 90 ALA A CA 1
ATOM 755 C C . ALA A 1 90 ? -14.128 3.545 15.736 1.00 96.94 90 ALA A C 1
ATOM 757 O O . ALA A 1 90 ? -15.185 3.100 15.292 1.00 96.94 90 ALA A O 1
ATOM 758 N N . CYS A 1 91 ? -12.941 3.131 15.288 1.00 93.00 91 CYS A N 1
ATOM 759 C CA . CYS A 1 91 ? -12.728 2.214 14.168 1.00 93.00 91 CYS A CA 1
ATOM 760 C C . CYS A 1 91 ? -12.154 0.860 14.616 1.00 93.00 91 CYS A C 1
ATOM 762 O O . CYS A 1 91 ? -11.259 0.315 13.969 1.00 93.00 91 CYS A O 1
ATOM 764 N N . GLN A 1 92 ? -12.663 0.307 15.720 1.00 94.00 92 GLN A N 1
ATOM 765 C CA . GLN A 1 92 ? -12.281 -1.033 16.166 1.00 94.00 92 GLN A CA 1
ATOM 766 C C . GLN A 1 92 ? -12.686 -2.084 15.125 1.00 94.00 92 GLN A C 1
ATOM 768 O O . GLN A 1 92 ? -13.848 -2.166 14.725 1.00 94.00 92 GLN A O 1
ATOM 773 N N . VAL A 1 93 ? -11.715 -2.887 14.694 1.00 91.38 93 VAL A N 1
ATOM 774 C CA . VAL A 1 93 ? -11.930 -3.979 13.740 1.00 91.38 93 VAL A CA 1
ATOM 775 C C . VAL A 1 93 ? -12.455 -5.198 14.491 1.00 91.38 93 VAL A C 1
ATOM 777 O O . VAL A 1 93 ? -11.886 -5.594 15.509 1.00 91.38 93 VAL A O 1
ATOM 780 N N . ASP A 1 94 ? -13.524 -5.809 13.981 1.00 93.12 94 ASP A N 1
ATOM 781 C CA . ASP A 1 94 ? -14.038 -7.064 14.530 1.00 93.12 94 ASP A CA 1
ATOM 782 C C . ASP A 1 94 ? -12.975 -8.175 14.367 1.00 93.12 94 ASP A C 1
ATOM 784 O O . ASP A 1 94 ? -12.511 -8.410 13.244 1.00 93.12 94 ASP A O 1
ATOM 788 N N . PRO A 1 95 ? -12.584 -8.890 15.443 1.00 91.00 95 PRO A N 1
ATOM 789 C CA . PRO A 1 95 ? -11.630 -9.999 15.359 1.00 91.00 95 PRO A CA 1
ATOM 790 C C . PRO A 1 95 ? -12.006 -11.079 14.333 1.00 91.00 95 PRO A C 1
ATOM 792 O O . PRO A 1 95 ? -11.130 -11.769 13.807 1.00 91.00 95 PRO A O 1
ATOM 795 N N . PHE A 1 96 ? -13.299 -11.228 14.042 1.00 93.50 96 PHE A N 1
ATOM 796 C CA . PHE A 1 96 ? -13.846 -12.200 13.105 1.00 93.50 96 PHE A CA 1
ATOM 797 C C . PHE A 1 96 ? -14.268 -11.583 11.767 1.00 93.50 96 PHE A C 1
ATOM 799 O O . PHE A 1 96 ? -14.949 -12.257 10.995 1.00 93.50 96 PHE A O 1
ATOM 806 N N . ASP A 1 97 ? -13.844 -10.352 11.450 1.00 93.94 97 ASP A N 1
ATOM 807 C CA . ASP A 1 97 ? -14.158 -9.715 10.170 1.00 93.94 97 ASP A CA 1
ATOM 808 C C . ASP A 1 97 ? -13.663 -10.590 8.989 1.00 93.94 97 ASP A C 1
ATOM 810 O O . ASP A 1 97 ? -12.442 -10.770 8.786 1.00 93.94 97 ASP A O 1
ATOM 814 N N . PRO A 1 98 ? -14.585 -11.160 8.181 1.00 93.44 98 PRO A N 1
ATOM 815 C CA . PRO A 1 98 ? -14.219 -12.006 7.050 1.00 93.44 98 PRO A CA 1
ATOM 816 C C . PRO A 1 98 ? -13.576 -11.204 5.908 1.00 93.44 98 PRO A C 1
ATOM 818 O O . PRO A 1 98 ? -12.879 -11.776 5.062 1.00 93.44 98 PRO A O 1
ATOM 821 N N . TYR A 1 99 ? -13.776 -9.886 5.889 1.00 93.88 99 TYR A N 1
ATOM 822 C CA . TYR A 1 99 ? -13.319 -8.976 4.847 1.00 93.88 99 TYR A CA 1
ATOM 823 C C . TYR A 1 99 ? -12.018 -8.257 5.203 1.00 93.88 99 TYR A C 1
ATOM 825 O O . TYR A 1 99 ? -11.439 -7.624 4.322 1.00 93.88 99 TYR A O 1
ATOM 833 N N . LEU A 1 100 ? -11.511 -8.398 6.435 1.00 91.88 100 LEU A N 1
ATOM 834 C CA . LEU A 1 100 ? -10.215 -7.843 6.826 1.00 91.88 100 LEU A CA 1
ATOM 835 C C . LEU A 1 100 ? -9.107 -8.338 5.875 1.00 91.88 100 LEU A C 1
ATOM 837 O O . LEU A 1 100 ? -8.973 -9.541 5.590 1.00 91.88 100 LEU A O 1
ATOM 841 N N . ARG A 1 101 ? -8.323 -7.379 5.375 1.00 92.19 101 ARG A N 1
ATOM 842 C CA . ARG A 1 101 ? -7.184 -7.570 4.473 1.00 92.19 101 ARG A CA 1
ATOM 843 C C . ARG A 1 101 ? -5.999 -6.761 4.979 1.00 92.19 101 ARG A C 1
ATOM 845 O O . ARG A 1 101 ? -5.938 -5.549 4.808 1.00 92.19 101 ARG A O 1
ATOM 852 N N . ASP A 1 102 ? -5.034 -7.456 5.556 1.00 92.56 102 ASP A N 1
ATOM 853 C CA . ASP A 1 102 ? -3.748 -6.907 5.964 1.00 92.56 102 ASP A CA 1
ATOM 854 C C . ASP A 1 102 ? -2.618 -7.851 5.532 1.00 92.56 102 ASP A C 1
ATOM 856 O O . ASP A 1 102 ? -2.848 -8.905 4.932 1.00 92.56 102 ASP A O 1
ATOM 860 N N . ALA A 1 103 ? -1.379 -7.472 5.832 1.00 91.75 103 ALA A N 1
ATOM 861 C CA . ALA A 1 103 ? -0.227 -8.274 5.457 1.00 91.75 103 ALA A CA 1
ATOM 862 C C . 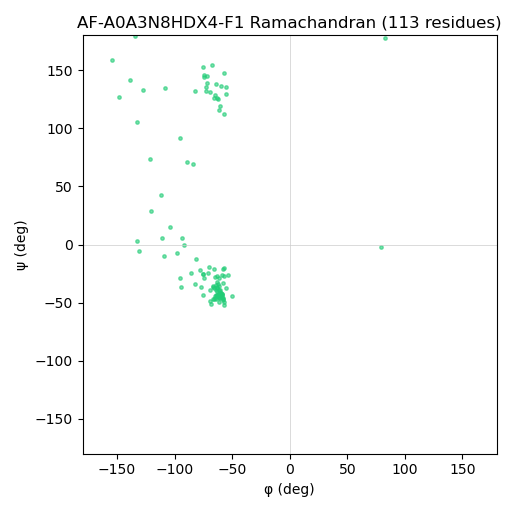ALA A 1 103 ? -0.145 -9.643 6.158 1.00 91.75 103 ALA A C 1
ATOM 864 O O . ALA A 1 103 ? 0.522 -10.535 5.636 1.00 91.75 103 ALA A O 1
ATOM 865 N N . SER A 1 104 ? -0.811 -9.832 7.304 1.00 90.19 104 SER A N 1
ATOM 866 C CA . SER A 1 104 ? -0.856 -11.120 8.012 1.00 90.19 104 SER A CA 1
ATOM 867 C C . SER A 1 104 ? -1.698 -12.160 7.268 1.00 90.19 104 SER A C 1
ATOM 869 O O . SER A 1 104 ? -1.457 -13.358 7.400 1.00 90.19 104 SER A O 1
ATOM 871 N N . ARG A 1 105 ? -2.646 -11.700 6.440 1.00 89.81 105 ARG A N 1
ATOM 872 C CA . ARG A 1 105 ? -3.501 -12.536 5.586 1.00 89.81 105 ARG A CA 1
ATOM 873 C C . ARG A 1 105 ? -2.957 -12.717 4.164 1.00 89.81 105 ARG A C 1
ATOM 875 O O . ARG A 1 105 ? -3.641 -13.310 3.330 1.00 89.81 105 ARG A O 1
ATOM 882 N N . ASN A 1 106 ? -1.751 -12.227 3.870 1.00 91.69 106 ASN A N 1
ATOM 883 C CA . ASN A 1 106 ? -1.136 -12.434 2.562 1.00 91.69 106 ASN A CA 1
ATOM 884 C C . ASN A 1 106 ? -0.857 -13.927 2.316 1.00 91.69 106 ASN A C 1
ATOM 886 O O . ASN A 1 106 ? -0.328 -14.604 3.201 1.00 91.69 106 ASN A O 1
ATOM 890 N N . PRO A 1 107 ? -1.126 -14.444 1.105 1.00 89.12 107 PRO A N 1
ATOM 891 C CA . PRO A 1 107 ? -0.723 -15.794 0.741 1.00 89.12 107 PRO A CA 1
ATOM 892 C C . PRO A 1 107 ? 0.807 -15.889 0.643 1.00 89.12 107 PRO A C 1
ATOM 894 O O . PRO A 1 107 ? 1.482 -14.913 0.319 1.00 89.12 107 PRO A O 1
ATOM 897 N N . GLU A 1 108 ? 1.381 -17.080 0.843 1.00 86.75 108 GLU A N 1
ATOM 898 C CA . GLU A 1 108 ? 2.836 -17.290 0.696 1.00 86.75 108 GLU A CA 1
ATOM 899 C C . GLU A 1 108 ? 3.353 -16.946 -0.710 1.00 86.75 108 GLU A C 1
ATOM 901 O O . GLU A 1 108 ? 4.529 -16.625 -0.904 1.00 86.75 108 GLU A O 1
ATOM 906 N N . ARG A 1 109 ? 2.472 -17.041 -1.712 1.00 80.31 109 ARG A N 1
ATOM 907 C CA . ARG A 1 109 ? 2.747 -16.741 -3.116 1.00 80.31 109 ARG A CA 1
ATOM 908 C C . ARG A 1 109 ? 1.563 -15.996 -3.709 1.00 80.31 109 ARG A C 1
ATOM 910 O O . ARG A 1 109 ? 0.417 -16.335 -3.432 1.00 80.31 109 ARG A O 1
ATOM 917 N N . ILE A 1 110 ? 1.850 -15.015 -4.558 1.00 75.25 110 ILE A N 1
ATOM 918 C CA . ILE A 1 110 ? 0.818 -14.331 -5.339 1.00 75.25 110 ILE A CA 1
ATOM 919 C C . ILE A 1 110 ? 0.223 -15.358 -6.318 1.00 75.25 110 ILE A C 1
ATOM 921 O O . ILE A 1 110 ? 0.999 -15.994 -7.041 1.00 75.25 110 ILE A O 1
ATOM 925 N N . PRO A 1 111 ? -1.108 -15.557 -6.340 1.00 67.69 111 PRO A N 1
ATOM 926 C CA . PRO A 1 111 ? -1.749 -16.427 -7.315 1.00 67.69 111 PRO A CA 1
ATOM 927 C C . PRO A 1 111 ? -1.481 -15.878 -8.717 1.00 67.69 111 PRO A C 1
ATOM 929 O O . PRO A 1 111 ? -1.881 -14.765 -9.046 1.00 67.69 111 PRO A O 1
ATOM 932 N N . MET A 1 112 ? -0.754 -16.641 -9.527 1.00 56.91 112 MET A N 1
ATOM 933 C CA . MET A 1 112 ? -0.501 -16.313 -10.928 1.00 56.91 112 MET A CA 1
ATOM 934 C C . MET A 1 112 ? -1.633 -16.927 -11.753 1.00 56.91 112 MET A C 1
ATOM 936 O O . MET A 1 112 ? -1.437 -17.949 -12.407 1.00 56.91 112 MET A O 1
ATOM 940 N N . GLU A 1 113 ? -2.842 -16.382 -11.651 1.00 55.59 113 GLU A N 1
ATOM 941 C CA . GLU A 1 113 ? -3.884 -16.719 -12.622 1.00 55.59 113 GLU A CA 1
ATOM 942 C C . GLU A 1 113 ? -3.524 -16.020 -13.947 1.00 55.59 113 GLU A C 1
ATOM 944 O O . GLU A 1 113 ? -3.055 -14.876 -13.911 1.00 55.59 113 GLU A O 1
ATOM 949 N N . PRO A 1 114 ? -3.620 -16.694 -15.109 1.00 40.22 114 PRO A N 1
ATOM 950 C CA . PRO A 1 114 ? -3.355 -16.041 -16.383 1.00 40.22 114 PRO A CA 1
ATOM 951 C C . PRO A 1 114 ? -4.351 -14.891 -16.551 1.00 40.22 114 PRO A C 1
ATOM 953 O O . PRO A 1 114 ? -5.559 -15.117 -16.535 1.00 40.22 114 PRO A O 1
ATOM 956 N N . MET A 1 115 ? -3.822 -13.670 -16.654 1.00 40.28 115 MET A N 1
ATOM 957 C CA . MET A 1 115 ? -4.597 -12.481 -17.015 1.00 40.28 115 MET A CA 1
ATOM 958 C C . MET A 1 115 ? -5.253 -12.636 -18.385 1.00 40.28 115 MET A C 1
ATOM 960 O O . MET A 1 115 ? -4.578 -13.181 -19.291 1.00 40.28 115 MET A O 1
#

Mean predicted aligned error: 5.25 Å

pLDDT: mean 90.32, std 9.5, range [40.22, 98.12]

Sequence (115 aa):
MDQLKHSWEFIRRYMEEGPASVYRDVYWCHDIAERREKYKVGLRYMFFSLNGQPIGQILLSPVFFVASLGRWFAMRTSKIPVWPAEIEAACQVDPFDPYLRDASRNPERIPMEPM